Protein AF-A0A5R9PJF3-F1 (afdb_monomer_lite)

pLDDT: mean 71.51, std 21.72, range [33.09, 95.38]

Foldseek 3Di:
DDDDDDDDDDDDDDDDDDDDDDDDDDDDDDDPDPPPPPPPPPQPDAAEDEDQLLLVLLCVQLVHDSVLSVVLLVCLVVVHDDPDPVNVVRNVSSCVSCDVVQCVCQSVQHKDWGDDPVSQQSVCVVVVHDPDPPDSRIHIYGD

Sequence (143 aa):
MNVRNFIVPSAVLAATLLSGSAFAAGGEPQDGTTLKAVRAVAQAPQKVFRGHQADQLLALETGVRPRDVRMIETTVARNARYQFGWQQKTGKRFAEALGSDRYNAWSRGHSIQLYSPAVIEEANRMAGRAPNSSTLERVAVNP

Organism: NCBI:txid215690

Radius of gyration: 27.68 Å; chains: 1; bounding box: 48×58×73 Å

Structure (mmCIF, N/CA/C/O backbone):
data_AF-A0A5R9PJF3-F1
#
_entry.id   AF-A0A5R9PJF3-F1
#
loop_
_atom_site.group_PDB
_atom_site.id
_atom_site.type_symbol
_atom_site.label_atom_id
_atom_site.label_alt_id
_atom_site.label_comp_id
_atom_site.label_asym_id
_atom_site.label_entity_id
_atom_site.label_seq_id
_atom_site.pdbx_PDB_ins_code
_atom_site.Cartn_x
_atom_site.Cartn_y
_atom_site.Cartn_z
_atom_site.occupancy
_atom_site.B_iso_or_equiv
_atom_site.auth_seq_id
_atom_site.auth_comp_id
_atom_site.auth_asym_id
_atom_site.auth_atom_id
_atom_site.pdbx_PDB_model_num
ATOM 1 N N . MET A 1 1 ? 25.658 -48.321 12.068 1.00 39.41 1 MET A N 1
ATOM 2 C CA . MET A 1 1 ? 24.966 -49.110 13.114 1.00 39.41 1 MET A CA 1
ATOM 3 C C . MET A 1 1 ? 25.691 -48.922 14.438 1.00 39.41 1 MET A C 1
ATOM 5 O O . MET A 1 1 ? 26.905 -48.790 14.412 1.00 39.41 1 MET A O 1
ATOM 9 N N . ASN A 1 2 ? 24.930 -48.984 15.535 1.00 36.81 2 ASN A N 1
ATOM 10 C CA . ASN A 1 2 ? 25.334 -49.093 16.946 1.00 36.81 2 ASN A CA 1
ATOM 11 C C . ASN A 1 2 ? 25.547 -47.803 17.747 1.00 36.81 2 ASN A C 1
ATOM 13 O O . ASN A 1 2 ? 26.667 -47.391 18.015 1.00 36.81 2 ASN A O 1
ATOM 17 N N . VAL A 1 3 ? 24.439 -47.290 18.289 1.00 41.22 3 VAL A N 1
ATOM 18 C CA . VAL A 1 3 ? 24.417 -46.796 19.670 1.00 41.22 3 VAL A CA 1
ATOM 19 C C . VAL A 1 3 ? 23.373 -47.642 20.402 1.00 41.22 3 VAL A C 1
ATOM 21 O O . VAL A 1 3 ? 22.194 -47.600 20.057 1.00 41.22 3 VAL A O 1
ATOM 24 N N . ARG A 1 4 ? 23.810 -48.491 21.337 1.00 45.97 4 ARG A N 1
ATOM 25 C CA . ARG A 1 4 ? 22.934 -49.245 22.246 1.00 45.97 4 ARG A CA 1
ATOM 26 C C . ARG A 1 4 ? 23.176 -48.766 23.677 1.00 45.97 4 ARG A C 1
ATOM 28 O O . ARG A 1 4 ? 24.303 -48.827 24.147 1.00 45.97 4 ARG A O 1
ATOM 35 N N . ASN A 1 5 ? 22.076 -48.307 24.276 1.00 48.19 5 ASN A N 1
ATOM 36 C CA . ASN A 1 5 ? 21.625 -48.363 25.672 1.00 48.19 5 ASN A CA 1
ATOM 37 C C . ASN A 1 5 ? 22.638 -48.479 26.813 1.00 48.19 5 ASN A C 1
ATOM 39 O O . ASN A 1 5 ? 23.356 -49.462 26.850 1.00 48.19 5 ASN A O 1
ATOM 43 N N . PHE A 1 6 ? 22.449 -47.635 27.837 1.00 43.53 6 PHE A N 1
ATOM 44 C CA . PHE A 1 6 ? 22.227 -47.983 29.262 1.00 43.53 6 PHE A CA 1
ATOM 45 C C . PHE A 1 6 ? 21.527 -46.758 29.909 1.00 43.53 6 PHE A C 1
ATOM 47 O O . PHE A 1 6 ? 22.026 -45.649 29.776 1.00 43.53 6 PHE A O 1
ATOM 54 N N . ILE A 1 7 ? 20.232 -46.790 30.264 1.00 45.41 7 ILE A N 1
ATOM 55 C CA . ILE A 1 7 ? 19.606 -47.179 31.554 1.00 45.41 7 ILE A CA 1
ATOM 56 C C . ILE A 1 7 ? 20.347 -46.612 32.781 1.00 45.41 7 ILE A C 1
ATOM 58 O O . ILE A 1 7 ? 21.487 -46.991 33.008 1.00 45.41 7 ILE A O 1
ATOM 62 N N . VAL A 1 8 ? 19.689 -45.766 33.591 1.00 46.97 8 VAL A N 1
ATOM 63 C CA . VAL A 1 8 ? 19.226 -46.082 34.967 1.00 46.97 8 VAL A CA 1
ATOM 64 C C . VAL A 1 8 ? 18.394 -44.910 35.550 1.00 46.97 8 VAL A C 1
ATOM 66 O O . VAL A 1 8 ? 18.677 -43.755 35.234 1.00 46.97 8 VAL A O 1
ATOM 69 N N . PRO A 1 9 ? 17.350 -45.201 36.361 1.00 58.09 9 PRO A N 1
ATOM 70 C CA . PRO A 1 9 ? 16.337 -44.274 36.881 1.00 58.09 9 PRO A CA 1
ATOM 71 C C . PRO A 1 9 ? 16.560 -43.929 38.373 1.00 58.09 9 PRO A C 1
ATOM 73 O O . PRO A 1 9 ? 17.421 -44.535 39.002 1.00 58.09 9 PRO A O 1
ATOM 76 N N . SER A 1 10 ? 15.777 -42.991 38.934 1.00 43.62 10 SER A N 1
ATOM 77 C CA . SER A 1 10 ? 15.467 -42.724 40.373 1.00 43.62 10 SER A CA 1
ATOM 78 C C . SER A 1 10 ? 15.251 -41.211 40.538 1.00 43.62 10 SER A C 1
ATOM 80 O O . SER A 1 10 ? 15.989 -40.440 39.945 1.00 43.62 10 SER A O 1
ATOM 82 N N . ALA A 1 11 ? 14.271 -40.667 41.255 1.00 48.06 11 ALA A N 1
ATOM 83 C CA . ALA A 1 11 ? 13.524 -41.102 42.432 1.00 48.06 11 ALA A CA 1
ATOM 84 C C . ALA A 1 11 ? 12.048 -40.641 42.262 1.00 48.06 11 ALA A C 1
ATOM 86 O O . ALA A 1 11 ? 11.807 -39.600 41.659 1.00 48.06 11 ALA A O 1
ATOM 87 N N . VAL A 1 12 ? 11.004 -41.417 42.587 1.00 40.81 12 VAL A N 1
ATOM 88 C CA . VAL A 1 12 ? 10.584 -41.814 43.949 1.00 40.81 12 VAL A CA 1
ATOM 89 C C . VAL A 1 12 ? 10.333 -40.535 44.775 1.00 40.81 12 VAL A C 1
ATOM 91 O O . VAL A 1 12 ? 11.251 -39.760 44.980 1.00 40.81 12 VAL A O 1
ATOM 94 N N . LEU A 1 13 ? 9.121 -40.180 45.207 1.00 41.56 13 LEU A N 1
ATOM 95 C CA . LEU A 1 13 ? 8.260 -40.911 46.134 1.00 41.56 13 LEU A CA 1
ATOM 96 C C . LEU A 1 13 ? 6.899 -40.171 46.227 1.00 41.56 13 LEU A C 1
ATOM 98 O O . LEU A 1 13 ? 6.892 -38.945 46.223 1.00 41.56 13 LEU A O 1
ATOM 102 N N . ALA A 1 14 ? 5.810 -40.948 46.309 1.00 40.03 14 ALA A N 1
ATOM 103 C CA . ALA A 1 14 ? 4.637 -40.837 47.201 1.00 40.03 14 ALA A CA 1
ATOM 104 C C . ALA A 1 14 ? 4.072 -39.458 47.609 1.00 40.03 14 ALA A C 1
ATOM 106 O O . ALA A 1 14 ? 4.792 -38.524 47.907 1.00 40.03 14 ALA A O 1
ATOM 107 N N . ALA A 1 15 ? 2.788 -39.286 47.889 1.00 39.09 15 ALA A N 1
ATOM 108 C CA . ALA A 1 15 ? 1.579 -40.092 47.798 1.00 39.09 15 ALA A CA 1
ATOM 109 C C . ALA A 1 15 ? 0.473 -39.221 48.423 1.00 39.09 15 ALA A C 1
ATOM 111 O O . ALA A 1 15 ? 0.778 -38.407 49.287 1.00 39.09 15 ALA A O 1
ATOM 112 N N . THR A 1 16 ? -0.785 -39.527 48.079 1.00 41.66 16 THR A N 1
ATOM 113 C CA . THR A 1 16 ? -1.958 -39.532 48.987 1.00 41.66 16 THR A CA 1
ATOM 114 C C . THR A 1 16 ? -2.370 -38.201 49.653 1.00 41.66 16 THR A C 1
ATOM 116 O O . THR A 1 16 ? -1.554 -37.455 50.153 1.00 41.66 16 THR A O 1
ATOM 119 N N . LEU A 1 17 ? -3.631 -37.827 49.830 1.00 42.91 17 LEU A N 1
ATOM 120 C CA . LEU A 1 17 ? -4.956 -38.407 49.625 1.00 42.91 17 LEU A CA 1
ATOM 121 C C . LEU A 1 17 ? -5.950 -37.323 50.103 1.00 42.91 17 LEU A C 1
ATOM 123 O O . LEU A 1 17 ? -5.562 -36.412 50.826 1.00 42.91 17 LEU A O 1
ATOM 127 N N . LEU A 1 18 ? -7.235 -37.546 49.814 1.00 39.47 18 LEU A N 1
ATOM 128 C CA . LEU A 1 18 ? -8.414 -36.962 50.478 1.00 39.47 18 LEU A CA 1
ATOM 129 C C . LEU A 1 18 ? -8.738 -35.515 50.065 1.00 39.47 18 LEU A C 1
ATOM 131 O O . LEU A 1 18 ? -8.039 -34.565 50.374 1.00 39.47 18 LEU A O 1
ATOM 135 N N . SER A 1 19 ? -9.728 -35.342 49.189 1.00 40.75 19 SER A N 1
ATOM 136 C CA . SER A 1 19 ? -11.160 -35.305 49.538 1.00 40.75 19 SER A CA 1
ATOM 137 C C . SER A 1 19 ? -11.537 -34.077 50.354 1.00 40.75 19 SER A C 1
ATOM 139 O O . SER A 1 19 ? -11.072 -33.903 51.471 1.00 40.75 19 SER A O 1
ATOM 141 N N . GLY A 1 20 ? -12.523 -33.346 49.840 1.00 36.09 20 GLY A N 1
ATOM 142 C CA . GLY A 1 20 ? -13.523 -32.749 50.712 1.00 36.09 20 GLY A CA 1
ATOM 143 C C . GLY A 1 20 ? -13.643 -31.238 50.628 1.00 36.09 20 GLY A C 1
ATOM 144 O O . GLY A 1 20 ? -12.876 -30.506 51.231 1.00 36.09 20 GLY A O 1
ATOM 145 N N . SER A 1 21 ? -14.740 -30.839 49.989 1.00 43.69 21 SER A N 1
ATOM 146 C CA . SER A 1 21 ? -15.695 -29.892 50.570 1.00 43.69 21 SER A CA 1
ATOM 147 C C . SER A 1 21 ? -15.347 -28.407 50.538 1.00 43.69 21 SER A C 1
ATOM 149 O O . SER A 1 21 ? -14.693 -27.839 51.401 1.00 43.69 21 SER A O 1
ATOM 151 N N . ALA A 1 22 ? -15.939 -27.794 49.519 1.00 48.66 22 ALA A N 1
ATOM 152 C CA . ALA A 1 22 ? -16.699 -26.555 49.553 1.00 48.66 22 ALA A CA 1
ATOM 153 C C . ALA A 1 22 ? -16.935 -25.848 50.910 1.00 48.66 22 ALA A C 1
ATOM 155 O O . ALA A 1 22 ? -17.335 -26.457 51.898 1.00 48.66 22 ALA A O 1
ATOM 156 N N . PHE A 1 23 ? -16.914 -24.518 50.767 1.00 38.50 23 PHE A N 1
ATOM 157 C CA . PHE A 1 23 ? -17.639 -23.455 51.472 1.00 38.50 23 PHE A CA 1
ATOM 158 C C . PHE A 1 23 ? -16.859 -22.524 52.403 1.00 38.50 23 PHE A C 1
ATOM 160 O O . PHE A 1 23 ? -16.090 -22.926 53.262 1.00 38.50 23 PHE A O 1
ATOM 167 N N . ALA A 1 24 ? -17.276 -21.263 52.240 1.00 37.69 24 ALA A N 1
ATOM 168 C CA . ALA A 1 24 ? -17.279 -20.154 53.182 1.00 37.69 24 ALA A CA 1
ATOM 169 C C . ALA A 1 24 ? -16.038 -19.248 53.221 1.00 37.69 24 ALA A C 1
ATOM 171 O O . ALA A 1 24 ? -15.029 -19.533 53.846 1.00 37.69 24 ALA A O 1
ATOM 172 N N . ALA A 1 25 ? -16.223 -18.100 52.561 1.00 46.28 25 ALA A N 1
ATOM 173 C CA . ALA A 1 25 ? -16.129 -16.764 53.144 1.00 46.28 25 ALA A CA 1
ATOM 174 C C . ALA A 1 25 ? -14.949 -16.455 54.077 1.00 46.28 25 ALA A C 1
ATOM 176 O O . ALA A 1 25 ? -14.903 -16.898 55.218 1.00 46.28 25 ALA A O 1
ATOM 177 N N . GLY A 1 26 ? -14.133 -15.494 53.646 1.00 33.09 26 GLY A N 1
ATOM 178 C CA . GLY A 1 26 ? -13.386 -14.643 54.562 1.00 33.09 26 GLY A CA 1
ATOM 179 C C . GLY A 1 26 ? -12.003 -14.291 54.051 1.00 33.09 26 GLY A C 1
ATOM 180 O O . GLY A 1 26 ? -11.171 -15.169 53.884 1.00 33.09 26 GLY A O 1
ATOM 181 N N . GLY A 1 27 ? -11.772 -12.991 53.880 1.00 34.97 27 GLY A N 1
ATOM 182 C CA . GLY A 1 27 ? -10.443 -12.402 54.002 1.00 34.97 27 GLY A CA 1
ATOM 183 C C . GLY A 1 27 ? -9.521 -12.587 52.805 1.00 34.97 27 GLY A C 1
ATOM 184 O O . GLY A 1 27 ? -8.850 -13.600 52.657 1.00 34.97 27 GLY A O 1
ATOM 185 N N . GLU A 1 28 ? -9.394 -11.521 52.021 1.00 39.16 28 GLU A N 1
ATOM 186 C CA . GLU A 1 28 ? -8.114 -11.197 51.393 1.00 39.16 28 GLU A CA 1
ATOM 187 C C . GLU A 1 28 ? -7.049 -11.111 52.509 1.00 39.16 28 GLU A C 1
ATOM 189 O O . GLU A 1 28 ? -7.287 -10.473 53.540 1.00 39.16 28 GLU A O 1
ATOM 194 N N . PRO A 1 29 ? -5.890 -11.755 52.327 1.00 44.78 29 PRO A N 1
ATOM 195 C CA . PRO A 1 29 ? -4.727 -10.925 52.068 1.00 44.78 29 PRO A CA 1
ATOM 196 C C . PRO A 1 29 ? -3.927 -11.412 50.858 1.00 44.78 29 PRO A C 1
ATOM 198 O O . PRO A 1 29 ? -3.952 -12.568 50.444 1.00 44.78 29 PRO A O 1
ATOM 201 N N . GLN A 1 30 ? -3.254 -10.443 50.259 1.00 50.72 30 GLN A N 1
ATOM 202 C CA . GLN A 1 30 ? -2.493 -10.532 49.027 1.00 50.72 30 GLN A CA 1
ATOM 203 C C . GLN A 1 30 ? -1.264 -11.435 49.190 1.00 50.72 30 GLN A C 1
ATOM 205 O O . GLN A 1 30 ? -0.248 -10.987 49.712 1.00 50.72 30 GLN A O 1
ATOM 210 N N . ASP A 1 31 ? -1.323 -12.653 48.651 1.00 40.56 31 ASP A N 1
ATOM 211 C CA . ASP A 1 31 ? -0.127 -13.448 48.367 1.00 40.56 31 ASP A CA 1
ATOM 212 C C . ASP A 1 31 ? 0.271 -13.298 46.893 1.00 40.56 31 ASP A C 1
ATOM 214 O O . ASP A 1 31 ? -0.384 -13.746 45.940 1.00 40.56 31 ASP A O 1
ATOM 218 N N . GLY A 1 32 ? 1.370 -12.569 46.718 1.00 50.84 32 GLY A N 1
ATOM 219 C CA . GLY A 1 32 ? 1.964 -12.205 45.446 1.00 50.84 32 GLY A CA 1
ATOM 220 C C . GLY A 1 32 ? 2.624 -13.381 44.743 1.00 50.84 32 GLY A C 1
ATOM 221 O O . GLY A 1 32 ? 3.840 -13.472 44.721 1.00 50.84 32 GLY A O 1
ATOM 222 N N . THR A 1 33 ? 1.849 -14.248 44.098 1.00 53.34 33 THR A N 1
ATOM 223 C CA . THR A 1 33 ? 2.260 -14.921 42.843 1.00 53.34 33 THR A CA 1
ATOM 224 C C . THR A 1 33 ? 1.069 -15.486 42.069 1.00 53.34 33 THR A C 1
ATOM 226 O O . THR A 1 33 ? 1.188 -16.464 41.334 1.00 53.34 33 THR A O 1
ATOM 229 N N . THR A 1 34 ? -0.110 -14.874 42.186 1.00 44.19 34 THR A N 1
ATOM 230 C CA . THR A 1 34 ? -1.227 -15.265 41.325 1.00 44.19 34 THR A CA 1
ATOM 231 C C . THR A 1 34 ? -1.006 -14.632 39.957 1.00 44.19 34 THR A C 1
ATOM 233 O O . THR A 1 34 ? -1.359 -13.474 39.730 1.00 44.19 34 THR A O 1
ATOM 236 N N . LEU A 1 35 ? -0.387 -15.387 39.043 1.00 51.44 35 LEU A N 1
ATOM 237 C CA . LEU A 1 35 ? -0.459 -15.128 37.609 1.00 51.44 35 LEU A CA 1
ATOM 238 C C . LEU A 1 35 ? -1.945 -15.038 37.254 1.00 51.44 35 LEU A C 1
ATOM 240 O O . LEU A 1 35 ? -2.611 -16.052 37.043 1.00 51.44 35 LEU A O 1
ATOM 244 N N . LYS A 1 36 ? -2.494 -13.816 37.243 1.00 42.03 36 LYS A N 1
ATOM 245 C CA . LYS A 1 36 ? -3.815 -13.563 36.678 1.00 42.03 36 LYS A CA 1
ATOM 246 C C . LYS A 1 36 ? -3.752 -14.118 35.268 1.00 42.03 36 LYS A C 1
ATOM 248 O O . LYS A 1 36 ? -2.947 -13.645 34.468 1.00 42.03 36 LYS A O 1
ATOM 253 N N . ALA A 1 37 ? -4.573 -15.125 34.983 1.00 48.53 37 ALA A N 1
ATOM 254 C CA . ALA A 1 37 ? -4.790 -15.577 33.626 1.00 48.53 37 ALA A CA 1
ATOM 255 C C . ALA A 1 37 ? -5.177 -14.339 32.814 1.00 48.53 37 ALA A C 1
ATOM 257 O O . ALA A 1 37 ? -6.282 -13.808 32.952 1.00 48.53 37 ALA A O 1
ATOM 258 N N . VAL A 1 38 ? -4.231 -13.827 32.026 1.00 47.81 38 VAL A N 1
ATOM 259 C CA . VAL A 1 38 ? -4.508 -12.812 31.025 1.00 47.81 38 VAL A CA 1
ATOM 260 C C . VAL A 1 38 ? -5.441 -13.523 30.067 1.00 47.81 38 VAL A C 1
ATOM 262 O O . VAL A 1 38 ? -5.006 -14.346 29.263 1.00 47.81 38 VAL A O 1
ATOM 265 N N . ARG A 1 39 ? -6.750 -13.288 30.221 1.00 43.91 39 ARG A N 1
ATOM 266 C CA . ARG A 1 39 ? -7.733 -13.647 29.204 1.00 43.91 39 ARG A CA 1
ATOM 267 C C . ARG A 1 39 ? -7.139 -13.132 27.906 1.00 43.91 39 ARG A C 1
ATOM 269 O O . ARG A 1 39 ? -6.957 -11.923 27.771 1.00 43.91 39 ARG A O 1
ATOM 276 N N . ALA A 1 40 ? -6.797 -14.041 26.997 1.00 44.66 40 ALA A N 1
ATOM 277 C CA . ALA A 1 40 ? -6.552 -13.682 25.618 1.00 44.66 40 ALA A CA 1
ATOM 278 C C . ALA A 1 40 ? -7.811 -12.931 25.187 1.00 44.66 40 ALA A C 1
ATOM 280 O O . ALA A 1 40 ? -8.878 -13.529 25.041 1.00 44.66 40 ALA A O 1
ATOM 281 N N . VAL A 1 41 ? -7.728 -11.601 25.146 1.00 46.25 41 VAL A N 1
ATOM 282 C CA . VAL A 1 41 ? -8.794 -10.765 24.617 1.00 46.25 41 VAL A CA 1
ATOM 283 C C . VAL A 1 41 ? -8.914 -11.243 23.187 1.00 46.25 41 VAL A C 1
ATOM 285 O O . VAL A 1 41 ? -7.991 -11.030 22.402 1.00 46.25 41 VAL A O 1
ATOM 288 N N . ALA A 1 42 ? -9.977 -11.997 22.899 1.00 45.16 42 ALA A N 1
ATOM 289 C CA . ALA A 1 42 ? -10.267 -12.477 21.563 1.00 45.16 42 ALA A CA 1
ATOM 290 C C . ALA A 1 42 ? -10.214 -11.249 20.662 1.00 45.16 42 ALA A C 1
ATOM 292 O O . ALA A 1 42 ? -11.029 -10.333 20.796 1.00 45.16 42 ALA A O 1
ATOM 293 N N . GLN A 1 43 ? -9.158 -11.169 19.858 1.00 48.16 43 GLN A N 1
ATOM 294 C CA . GLN A 1 43 ? -8.930 -10.043 18.979 1.00 48.16 43 GLN A CA 1
ATOM 295 C C . GLN A 1 43 ? -10.169 -9.985 18.089 1.00 48.16 43 GLN A C 1
ATOM 297 O O . GLN A 1 43 ? -10.499 -10.987 17.451 1.00 48.16 43 GLN A O 1
ATOM 302 N N . ALA A 1 44 ? -10.916 -8.876 18.153 1.00 53.19 44 ALA A N 1
ATOM 303 C CA . ALA A 1 44 ? -12.153 -8.732 17.395 1.00 53.19 44 ALA A CA 1
ATOM 304 C C . ALA A 1 44 ? -11.895 -9.135 15.932 1.00 53.19 44 ALA A C 1
ATOM 306 O O . ALA A 1 44 ? -10.799 -8.845 15.430 1.00 53.19 44 ALA A O 1
ATOM 307 N N . PRO A 1 45 ? -12.842 -9.833 15.274 1.00 52.47 45 PRO A N 1
ATOM 308 C CA . PRO A 1 45 ? -12.642 -10.316 13.915 1.00 52.47 45 PRO A CA 1
ATOM 309 C C . PRO A 1 45 ? -12.185 -9.150 13.044 1.00 52.47 45 PRO A C 1
ATOM 311 O O . PRO A 1 45 ? -12.849 -8.123 12.979 1.00 52.47 45 PRO A O 1
ATOM 314 N N . GLN A 1 46 ? -11.000 -9.272 12.446 1.00 65.12 46 GLN A N 1
ATOM 315 C CA . GLN A 1 46 ? -10.494 -8.237 11.557 1.00 65.12 46 GLN A CA 1
ATOM 316 C C . GLN A 1 46 ? -11.251 -8.337 10.247 1.00 65.12 46 GLN A C 1
ATOM 318 O O . GLN A 1 46 ? -11.298 -9.408 9.634 1.00 65.12 46 GLN A O 1
ATOM 323 N N . LYS A 1 47 ? -11.842 -7.234 9.802 1.00 73.44 47 LYS A N 1
ATOM 324 C CA . LYS A 1 47 ? -12.572 -7.243 8.544 1.00 73.44 47 LYS A CA 1
ATOM 325 C C . LYS A 1 47 ? -11.590 -7.336 7.380 1.00 73.44 47 LYS A C 1
ATOM 327 O O . LYS A 1 47 ? -10.733 -6.467 7.230 1.00 73.44 47 LYS A O 1
ATOM 332 N N . VAL A 1 48 ? -11.726 -8.389 6.571 1.00 77.06 48 VAL A N 1
ATOM 333 C CA . VAL A 1 48 ? -10.868 -8.648 5.407 1.00 77.06 48 VAL A CA 1
ATOM 334 C C . VAL A 1 48 ? -11.519 -8.094 4.142 1.00 77.06 48 VAL A C 1
ATOM 336 O O . VAL A 1 48 ? -12.600 -8.541 3.759 1.00 77.06 48 VAL A O 1
ATOM 339 N N 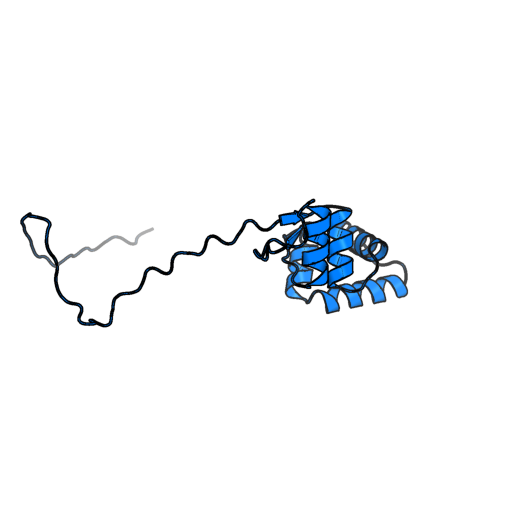. PHE A 1 49 ? -10.848 -7.158 3.472 1.00 79.75 49 PHE A N 1
ATOM 340 C CA . PHE A 1 49 ? -11.275 -6.601 2.182 1.00 79.75 49 PHE A CA 1
ATOM 341 C C . PHE A 1 49 ? -10.440 -7.152 1.021 1.00 79.75 49 PHE A C 1
ATOM 343 O O . PHE A 1 49 ? -9.280 -7.529 1.209 1.00 79.75 49 PHE A O 1
ATOM 350 N N . ARG A 1 50 ? -11.042 -7.203 -0.176 1.00 80.75 50 ARG A N 1
ATOM 351 C CA . ARG A 1 50 ? -10.436 -7.740 -1.409 1.00 80.75 50 ARG A CA 1
ATOM 352 C C . ARG A 1 50 ? -10.735 -6.861 -2.624 1.00 80.75 50 ARG A C 1
ATOM 354 O O . ARG A 1 50 ? -11.728 -6.128 -2.636 1.00 80.75 50 ARG A O 1
ATOM 361 N N . GLY A 1 51 ? -9.904 -6.982 -3.659 1.00 83.88 51 GLY A N 1
ATOM 362 C CA . GLY A 1 51 ? -10.106 -6.340 -4.960 1.00 83.88 51 GLY A CA 1
ATOM 363 C C . GLY A 1 51 ? -10.286 -4.823 -4.864 1.00 83.88 51 GLY A C 1
ATOM 364 O O . GLY A 1 51 ? -9.546 -4.134 -4.175 1.00 83.88 51 GLY A O 1
ATOM 365 N N . HIS A 1 52 ? -11.321 -4.284 -5.506 1.00 85.69 52 HIS A N 1
ATOM 366 C CA . HIS A 1 52 ? -11.484 -2.830 -5.620 1.00 85.69 52 HIS A CA 1
ATOM 367 C C . HIS A 1 52 ? -11.617 -2.093 -4.270 1.00 85.69 52 HIS A C 1
ATOM 369 O O . HIS A 1 52 ? -11.231 -0.929 -4.169 1.00 85.69 52 HIS A O 1
ATOM 375 N N . GLN A 1 53 ? -12.156 -2.754 -3.238 1.00 87.56 53 GLN A N 1
ATOM 376 C CA . GLN A 1 53 ? -12.256 -2.197 -1.881 1.00 87.56 53 GLN A CA 1
ATOM 377 C C . GLN A 1 53 ? -10.894 -2.191 -1.177 1.00 87.56 53 GLN A C 1
ATOM 379 O O . GLN A 1 53 ? -10.545 -1.220 -0.511 1.00 87.56 53 GLN A O 1
ATOM 384 N N . ALA A 1 54 ? -10.102 -3.250 -1.372 1.00 86.94 54 ALA A N 1
ATOM 385 C CA . ALA A 1 54 ? -8.726 -3.334 -0.894 1.00 86.94 54 ALA A CA 1
ATOM 386 C C . ALA A 1 54 ? -7.872 -2.180 -1.444 1.00 86.94 54 ALA A C 1
ATOM 388 O O . ALA A 1 54 ? -7.192 -1.501 -0.675 1.00 86.94 54 ALA A O 1
ATOM 389 N N . ASP A 1 55 ? -7.985 -1.902 -2.747 1.00 91.00 55 ASP A N 1
ATOM 390 C CA . ASP A 1 55 ? -7.258 -0.812 -3.409 1.00 91.00 55 ASP A CA 1
ATOM 391 C C . ASP A 1 55 ? -7.588 0.559 -2.820 1.00 91.00 55 ASP A C 1
ATOM 393 O O . ASP A 1 55 ? -6.708 1.402 -2.655 1.00 91.00 55 ASP A O 1
ATOM 397 N N . GLN A 1 56 ? -8.863 0.794 -2.503 1.00 91.12 56 GLN A N 1
ATOM 398 C CA . GLN A 1 56 ? -9.318 2.056 -1.922 1.00 91.12 56 GLN A CA 1
ATOM 399 C C . GLN A 1 56 ? -8.785 2.246 -0.500 1.00 91.12 56 GLN A C 1
ATOM 401 O O . GLN A 1 56 ? -8.305 3.326 -0.166 1.00 91.12 56 GLN A O 1
ATOM 406 N N . LEU A 1 57 ? -8.799 1.194 0.318 1.00 91.38 57 LEU A N 1
ATOM 407 C CA . LEU A 1 57 ? -8.278 1.251 1.683 1.00 91.38 57 LEU A CA 1
ATOM 408 C C . LEU A 1 57 ? -6.748 1.407 1.700 1.00 91.38 57 LEU A C 1
ATOM 410 O O . LEU A 1 57 ? -6.214 2.200 2.473 1.00 91.38 57 LEU A O 1
ATOM 414 N N . LEU A 1 58 ? -6.034 0.727 0.800 1.00 92.06 58 LEU A N 1
ATOM 415 C CA . LEU A 1 58 ? -4.586 0.892 0.636 1.00 92.06 58 LEU A CA 1
ATOM 416 C C . LEU A 1 58 ? -4.215 2.288 0.137 1.00 92.06 58 LEU A C 1
ATOM 418 O O . LEU A 1 58 ? -3.236 2.869 0.605 1.00 92.06 58 LEU A O 1
ATOM 422 N N . ALA A 1 59 ? -4.998 2.841 -0.787 1.00 93.06 59 ALA A N 1
ATOM 423 C CA . ALA A 1 59 ? -4.835 4.208 -1.266 1.00 93.06 59 ALA A CA 1
ATOM 424 C C . ALA A 1 59 ? -4.989 5.231 -0.133 1.00 93.06 59 ALA A C 1
ATOM 426 O O . ALA A 1 59 ? -4.189 6.159 -0.034 1.00 93.06 59 ALA A O 1
ATOM 427 N N . LEU A 1 60 ? -5.969 5.034 0.753 1.00 92.12 60 LEU A N 1
ATOM 428 C CA . LEU A 1 60 ? -6.181 5.893 1.920 1.00 92.12 60 LEU A CA 1
ATOM 429 C C . LEU A 1 60 ? -5.045 5.795 2.946 1.00 92.12 60 LEU A C 1
ATOM 431 O O . LEU A 1 60 ? -4.649 6.815 3.502 1.00 92.12 60 LEU A O 1
ATOM 435 N N . GLU A 1 61 ? -4.498 4.599 3.183 1.00 90.44 61 GLU A N 1
ATOM 436 C CA . GLU A 1 61 ? -3.353 4.414 4.087 1.00 90.44 61 GLU A CA 1
ATOM 437 C C . GLU A 1 61 ? -2.079 5.066 3.525 1.00 90.44 61 GLU A C 1
ATOM 439 O O . GLU A 1 61 ? -1.334 5.723 4.247 1.00 90.44 61 GLU A O 1
ATOM 444 N N . THR A 1 62 ? -1.810 4.865 2.233 1.00 91.38 62 THR A N 1
ATOM 445 C CA . THR A 1 62 ? -0.517 5.211 1.615 1.00 91.38 62 THR A CA 1
ATOM 446 C C . THR A 1 62 ? -0.501 6.574 0.924 1.00 91.38 62 THR A C 1
ATOM 448 O O . THR A 1 62 ? 0.558 7.046 0.509 1.00 91.38 62 THR A O 1
ATOM 451 N N . GLY A 1 63 ? -1.661 7.213 0.761 1.00 90.12 63 GLY A N 1
ATOM 452 C CA . GLY A 1 63 ? -1.809 8.496 0.072 1.00 90.12 63 GLY A CA 1
ATOM 453 C C . GLY A 1 63 ? -1.613 8.430 -1.449 1.00 90.12 63 GLY A C 1
ATOM 454 O O . GLY A 1 63 ? -1.527 9.474 -2.101 1.00 90.12 63 GLY A O 1
ATOM 455 N N . VAL A 1 64 ? -1.528 7.234 -2.042 1.00 92.75 64 VAL A N 1
ATOM 456 C CA . VAL A 1 64 ? -1.494 7.062 -3.504 1.00 92.75 64 VAL A CA 1
ATOM 457 C C . VAL A 1 64 ? -2.908 6.893 -4.058 1.00 92.75 64 VAL A C 1
ATOM 459 O O . VAL A 1 64 ? -3.846 6.587 -3.330 1.00 92.75 64 VAL A O 1
ATOM 462 N N . ARG A 1 65 ? -3.106 7.090 -5.365 1.00 93.94 65 ARG A N 1
ATOM 463 C CA . ARG A 1 65 ? -4.447 6.954 -5.957 1.00 93.94 65 ARG A CA 1
ATOM 464 C C . ARG A 1 65 ? -4.831 5.471 -6.068 1.00 93.94 65 ARG A C 1
ATOM 466 O O . ARG A 1 65 ? -3.969 4.674 -6.433 1.00 93.94 65 ARG A O 1
ATOM 473 N N . PRO A 1 66 ? -6.119 5.098 -5.925 1.00 92.38 66 PRO A N 1
ATOM 474 C CA . PRO A 1 66 ? -6.559 3.700 -6.051 1.00 92.38 66 PRO A CA 1
ATOM 475 C C . PRO A 1 66 ? -6.147 3.038 -7.373 1.00 92.38 66 PRO A C 1
ATOM 477 O O . PRO A 1 66 ? -5.690 1.902 -7.398 1.00 92.38 66 PRO A O 1
ATOM 480 N N . ARG A 1 67 ? -6.216 3.784 -8.484 1.00 93.06 67 ARG A N 1
ATOM 481 C CA . ARG A 1 67 ? -5.763 3.303 -9.802 1.00 93.06 67 ARG A CA 1
ATOM 482 C C . ARG A 1 67 ? -4.270 2.945 -9.830 1.00 93.06 67 ARG A C 1
ATOM 484 O O . ARG A 1 67 ? -3.865 2.045 -10.558 1.00 93.06 67 ARG A O 1
ATOM 491 N N . ASP A 1 68 ? -3.461 3.674 -9.062 1.00 94.94 68 ASP A N 1
ATOM 492 C CA . ASP A 1 68 ? -2.019 3.484 -9.018 1.00 94.94 68 ASP A CA 1
ATOM 493 C C . ASP A 1 68 ? -1.686 2.299 -8.098 1.00 94.94 68 ASP A C 1
ATOM 495 O O . ASP A 1 68 ? -0.804 1.518 -8.444 1.00 94.94 68 ASP A O 1
ATOM 499 N N . VAL A 1 69 ? -2.441 2.093 -7.003 1.00 94.00 69 VAL A N 1
ATOM 500 C CA . VAL A 1 69 ? -2.384 0.853 -6.198 1.00 94.00 69 VAL A CA 1
ATOM 501 C C . VAL A 1 69 ? -2.649 -0.358 -7.085 1.00 94.00 69 VAL A C 1
ATOM 503 O O . VAL A 1 69 ? -1.821 -1.262 -7.139 1.00 94.00 69 VAL A O 1
ATOM 506 N N . ARG A 1 70 ? -3.736 -0.329 -7.864 1.00 93.75 70 ARG A N 1
ATOM 507 C CA . ARG A 1 70 ? -4.107 -1.433 -8.758 1.00 93.75 70 ARG A CA 1
ATOM 508 C C . ARG A 1 70 ? -3.029 -1.739 -9.801 1.00 93.75 70 ARG A C 1
ATOM 510 O O . ARG A 1 70 ? -2.758 -2.898 -10.121 1.00 93.75 70 ARG A O 1
ATOM 517 N N . MET A 1 71 ? -2.392 -0.699 -10.340 1.00 95.19 71 MET A N 1
ATOM 518 C CA . MET A 1 71 ? -1.253 -0.841 -11.248 1.00 95.19 71 MET A CA 1
ATOM 519 C C . MET A 1 71 ? -0.050 -1.491 -10.547 1.00 95.19 71 MET A C 1
ATOM 521 O O . MET A 1 71 ? 0.561 -2.393 -11.123 1.00 95.19 71 MET A O 1
ATOM 525 N N . ILE A 1 72 ? 0.298 -1.050 -9.334 1.00 94.12 72 ILE A N 1
ATOM 526 C CA . ILE A 1 72 ? 1.396 -1.619 -8.536 1.00 94.12 72 ILE A CA 1
ATOM 527 C C . ILE A 1 72 ? 1.116 -3.093 -8.243 1.00 94.12 72 ILE A C 1
ATOM 529 O O . ILE A 1 72 ? 1.954 -3.935 -8.547 1.00 94.12 72 ILE A O 1
ATOM 533 N N . GLU A 1 73 ? -0.074 -3.408 -7.735 1.00 92.69 73 GLU A N 1
ATOM 534 C CA . GLU A 1 73 ? -0.530 -4.768 -7.441 1.00 92.69 73 GLU A CA 1
ATOM 535 C C . GLU A 1 73 ? -0.404 -5.669 -8.676 1.00 92.69 73 GLU A C 1
ATOM 537 O O . GLU A 1 73 ? 0.249 -6.708 -8.627 1.00 92.69 73 GLU A O 1
ATOM 542 N N . THR A 1 74 ? -0.927 -5.227 -9.824 1.00 91.75 74 THR A N 1
ATOM 543 C CA . THR A 1 74 ? -0.842 -5.984 -11.083 1.00 91.75 74 THR A CA 1
ATOM 544 C C . THR A 1 74 ? 0.606 -6.174 -11.539 1.00 91.75 74 THR A C 1
ATOM 546 O O . THR A 1 74 ? 0.957 -7.225 -12.077 1.00 91.75 74 THR A O 1
ATOM 549 N N . THR A 1 75 ? 1.460 -5.168 -11.336 1.00 93.44 75 THR A N 1
ATOM 550 C CA . THR A 1 75 ? 2.884 -5.238 -11.694 1.00 93.44 75 THR A CA 1
ATOM 551 C C . THR A 1 75 ? 3.610 -6.260 -10.821 1.00 93.44 75 THR A C 1
ATOM 553 O O . THR A 1 75 ? 4.341 -7.099 -11.346 1.00 93.44 75 THR A O 1
ATOM 556 N N . VAL A 1 76 ? 3.363 -6.233 -9.509 1.00 91.81 76 VAL A N 1
ATOM 557 C CA . VAL A 1 76 ? 3.943 -7.156 -8.525 1.00 91.81 76 VAL A CA 1
ATOM 558 C C . VAL A 1 76 ? 3.450 -8.584 -8.755 1.00 91.81 76 VAL A C 1
ATOM 560 O O . VAL A 1 76 ? 4.267 -9.487 -8.900 1.00 91.81 76 VAL A O 1
ATOM 563 N N . ALA A 1 77 ? 2.138 -8.789 -8.889 1.00 89.19 77 ALA A N 1
ATOM 564 C CA . ALA A 1 77 ? 1.539 -10.107 -9.104 1.00 89.19 77 ALA A CA 1
ATOM 565 C C . ALA A 1 77 ? 2.050 -10.793 -10.383 1.00 89.19 77 ALA A C 1
ATOM 567 O O . ALA A 1 77 ? 2.140 -12.016 -10.451 1.00 89.19 77 ALA A O 1
ATOM 568 N N . ARG A 1 78 ? 2.412 -10.007 -11.405 1.00 92.06 78 ARG A N 1
ATOM 569 C CA . ARG A 1 78 ? 2.976 -10.509 -12.668 1.00 92.06 78 ARG A CA 1
ATOM 570 C C . ARG A 1 78 ? 4.500 -10.630 -12.662 1.00 92.06 78 ARG A C 1
ATOM 572 O O . ARG A 1 78 ? 5.057 -10.998 -13.693 1.00 92.06 78 ARG A O 1
ATOM 579 N N . ASN A 1 79 ? 5.180 -10.286 -11.565 1.00 88.38 79 ASN A N 1
ATOM 580 C CA . ASN A 1 79 ? 6.639 -10.122 -11.521 1.00 88.38 79 ASN A CA 1
ATOM 581 C C . ASN A 1 79 ? 7.167 -9.243 -12.675 1.00 88.38 79 ASN A C 1
ATOM 583 O O . ASN A 1 79 ? 8.233 -9.488 -13.245 1.00 88.38 79 ASN A O 1
ATOM 587 N N . ALA A 1 80 ? 6.386 -8.233 -13.061 1.00 91.25 80 ALA A N 1
ATOM 588 C CA . ALA A 1 80 ? 6.681 -7.362 -14.184 1.00 91.25 80 ALA A CA 1
ATOM 589 C C . ALA A 1 80 ? 7.548 -6.171 -13.755 1.00 91.25 80 ALA A C 1
ATOM 591 O O . ALA A 1 80 ? 7.695 -5.852 -12.575 1.00 91.25 80 ALA A O 1
ATOM 592 N N . ARG A 1 81 ? 8.114 -5.474 -14.743 1.00 91.25 81 ARG A N 1
ATOM 593 C CA . ARG A 1 81 ? 8.822 -4.208 -14.531 1.00 91.25 81 ARG A CA 1
ATOM 594 C C . ARG A 1 81 ? 7.912 -3.039 -14.877 1.00 91.25 81 ARG A C 1
ATOM 596 O O . ARG A 1 81 ? 7.153 -3.100 -15.842 1.00 91.25 81 ARG A O 1
ATOM 603 N N . TYR A 1 82 ? 8.044 -1.954 -14.125 1.00 92.50 82 TYR A N 1
ATOM 604 C CA . TYR A 1 82 ? 7.428 -0.680 -14.474 1.00 92.50 82 TYR A CA 1
ATOM 605 C C . TYR A 1 82 ? 7.983 -0.164 -15.802 1.00 92.50 82 TYR A C 1
ATOM 607 O O . TYR A 1 82 ? 9.200 -0.097 -15.985 1.00 92.50 82 TYR A O 1
ATOM 615 N N . GLN A 1 83 ? 7.088 0.233 -16.701 1.00 89.62 83 GLN A N 1
ATOM 616 C CA . GLN A 1 83 ? 7.440 0.695 -18.043 1.00 89.62 83 GLN A CA 1
ATOM 617 C C . GLN A 1 83 ? 7.914 2.151 -18.045 1.00 89.62 83 GLN A C 1
ATOM 619 O O . GLN A 1 83 ? 8.756 2.525 -18.855 1.00 89.62 83 GLN A O 1
ATOM 624 N N . PHE A 1 84 ? 7.399 2.971 -17.124 1.00 92.75 84 PHE A N 1
ATOM 625 C CA . PHE A 1 84 ? 7.689 4.404 -17.075 1.00 92.75 84 PHE A CA 1
ATOM 626 C C . PHE A 1 84 ? 8.273 4.834 -15.726 1.00 92.75 84 PHE A C 1
ATOM 628 O O . PHE A 1 84 ? 7.908 4.309 -14.672 1.00 92.75 84 PHE A O 1
ATOM 635 N N . GLY A 1 85 ? 9.122 5.867 -15.738 1.00 93.38 85 GLY A N 1
ATOM 636 C CA . GLY A 1 85 ? 9.755 6.397 -14.522 1.00 93.38 85 GLY A CA 1
ATOM 637 C C . GLY A 1 85 ? 8.758 6.928 -13.483 1.00 93.38 85 GLY A C 1
ATOM 638 O O . GLY A 1 85 ? 8.976 6.783 -12.281 1.00 93.38 85 GLY A O 1
ATOM 639 N N . TRP A 1 86 ? 7.617 7.475 -13.917 1.00 92.94 86 TRP A N 1
ATOM 640 C CA . TRP A 1 86 ? 6.564 7.906 -12.991 1.00 92.94 86 TRP A CA 1
ATOM 641 C C . TRP A 1 86 ? 5.937 6.721 -12.241 1.00 92.94 86 TRP A C 1
ATOM 643 O O . TRP A 1 86 ? 5.655 6.849 -11.054 1.00 92.94 86 TRP A O 1
ATOM 653 N N . GLN A 1 87 ? 5.795 5.555 -12.884 1.00 93.56 87 GLN A N 1
ATOM 654 C CA . GLN A 1 87 ? 5.279 4.343 -12.239 1.00 93.56 87 GLN A CA 1
ATOM 655 C C . GLN A 1 87 ? 6.261 3.823 -11.190 1.00 93.56 87 GLN A C 1
ATOM 657 O O . GLN A 1 87 ? 5.851 3.492 -10.083 1.00 93.56 87 GLN A O 1
ATOM 662 N N . GLN A 1 88 ? 7.561 3.829 -11.507 1.00 94.56 88 GLN A N 1
ATOM 663 C CA . GLN A 1 88 ? 8.618 3.467 -10.557 1.00 94.56 88 GLN A CA 1
ATOM 664 C C . GLN A 1 88 ? 8.598 4.382 -9.330 1.00 94.56 88 GLN A C 1
ATOM 666 O O . GLN A 1 88 ? 8.649 3.906 -8.197 1.00 94.56 88 GLN A O 1
ATOM 671 N N . LYS A 1 89 ? 8.463 5.696 -9.545 1.00 95.38 89 LYS A N 1
ATOM 672 C CA . LYS A 1 89 ? 8.362 6.679 -8.460 1.00 95.38 89 LYS A CA 1
ATOM 673 C C . LYS A 1 89 ? 7.129 6.434 -7.588 1.00 95.38 89 LYS A C 1
ATOM 675 O O . LYS A 1 89 ? 7.235 6.511 -6.367 1.00 95.38 89 LYS A O 1
ATOM 680 N N . THR A 1 90 ? 5.984 6.125 -8.194 1.00 94.69 90 THR A N 1
ATOM 681 C CA . THR A 1 90 ? 4.751 5.820 -7.457 1.00 94.69 90 THR A CA 1
ATOM 682 C C . THR A 1 90 ? 4.858 4.507 -6.684 1.00 94.69 90 THR A C 1
ATOM 684 O O . THR A 1 90 ? 4.517 4.484 -5.506 1.00 94.69 90 THR A O 1
ATOM 687 N N . GLY A 1 91 ? 5.411 3.450 -7.286 1.00 94.06 91 GLY A N 1
ATOM 688 C CA . GLY A 1 91 ? 5.672 2.179 -6.607 1.00 94.06 91 GLY A CA 1
ATOM 689 C C . GLY A 1 91 ? 6.628 2.327 -5.421 1.00 94.06 91 GLY A C 1
ATOM 690 O O . GLY A 1 91 ? 6.371 1.779 -4.353 1.00 94.06 91 GLY A O 1
ATOM 691 N N . LYS A 1 92 ? 7.684 3.141 -5.566 1.00 95.06 92 LYS A N 1
ATOM 692 C CA . LYS A 1 92 ? 8.606 3.459 -4.465 1.00 95.06 92 LYS A CA 1
ATOM 693 C C . LYS A 1 92 ? 7.896 4.193 -3.327 1.00 95.06 92 LYS A C 1
ATOM 695 O O . LYS A 1 92 ? 8.010 3.775 -2.183 1.00 95.06 92 LYS A O 1
ATOM 700 N N . ARG A 1 93 ? 7.121 5.239 -3.642 1.00 94.88 93 ARG A N 1
ATOM 701 C CA . ARG A 1 93 ? 6.334 5.991 -2.646 1.00 94.88 93 ARG A CA 1
ATOM 702 C C . ARG A 1 93 ? 5.344 5.103 -1.903 1.00 94.88 93 ARG A C 1
ATOM 704 O O . ARG A 1 93 ? 5.198 5.237 -0.697 1.00 94.88 93 ARG A O 1
ATOM 711 N N . PHE A 1 94 ? 4.686 4.194 -2.617 1.00 95.00 94 PHE A N 1
ATOM 712 C CA . PHE A 1 94 ? 3.777 3.229 -2.013 1.00 95.00 94 PHE A CA 1
ATOM 713 C C . PHE A 1 94 ? 4.504 2.295 -1.036 1.00 95.00 94 PHE A C 1
ATOM 715 O O . PHE A 1 94 ? 4.060 2.133 0.097 1.00 95.00 94 PHE A O 1
ATOM 722 N N . ALA A 1 95 ? 5.644 1.727 -1.443 1.00 94.31 95 ALA A N 1
ATOM 723 C CA . ALA A 1 95 ? 6.447 0.863 -0.579 1.00 94.31 95 ALA A CA 1
ATOM 724 C C . ALA A 1 95 ? 6.976 1.607 0.663 1.00 94.31 95 ALA A C 1
ATOM 726 O O . ALA A 1 95 ? 6.958 1.058 1.763 1.00 94.31 95 ALA A O 1
ATOM 727 N N . GLU A 1 96 ? 7.398 2.865 0.502 1.00 95.06 96 GLU A N 1
ATOM 728 C CA . GLU A 1 96 ? 7.832 3.738 1.601 1.00 95.06 96 GLU A CA 1
ATOM 729 C C . GLU A 1 96 ? 6.685 4.038 2.577 1.00 95.06 96 GLU A C 1
ATOM 731 O O . GLU A 1 96 ? 6.866 3.906 3.784 1.00 95.06 96 GLU A O 1
ATOM 736 N N . ALA A 1 97 ? 5.499 4.390 2.069 1.00 93.50 97 ALA A N 1
ATOM 737 C CA . ALA A 1 97 ? 4.341 4.730 2.894 1.00 93.50 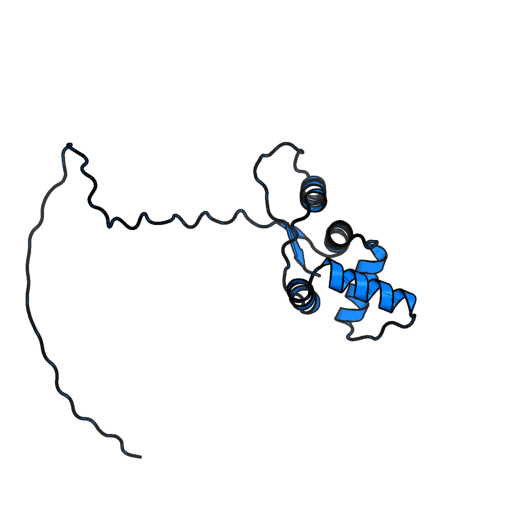97 ALA A CA 1
ATOM 738 C C . ALA A 1 97 ? 3.783 3.525 3.665 1.00 93.50 97 ALA A C 1
ATOM 740 O O . ALA A 1 97 ? 3.339 3.660 4.803 1.00 93.50 97 ALA A O 1
ATOM 741 N N . LEU A 1 98 ? 3.813 2.336 3.058 1.00 91.62 98 LEU A N 1
ATOM 742 C CA . LEU A 1 98 ? 3.337 1.115 3.700 1.00 91.62 98 LEU A CA 1
ATOM 743 C C . LEU A 1 98 ? 4.347 0.558 4.721 1.00 91.62 98 LEU A C 1
ATOM 745 O O . LEU A 1 98 ? 3.946 -0.069 5.705 1.00 91.62 98 LEU A O 1
ATOM 749 N N . GLY A 1 99 ? 5.640 0.809 4.500 1.00 93.12 99 GLY A N 1
ATOM 750 C CA . GLY A 1 99 ? 6.755 0.254 5.264 1.00 93.12 99 GLY A CA 1
ATOM 751 C C . GLY A 1 99 ? 7.220 -1.099 4.714 1.00 93.12 99 GLY A C 1
ATOM 752 O O . GLY A 1 99 ? 6.421 -1.881 4.194 1.00 93.12 99 GLY A O 1
ATOM 753 N N . SER A 1 100 ? 8.518 -1.396 4.847 1.00 90.88 100 SER A N 1
ATOM 754 C CA . SER A 1 100 ? 9.169 -2.566 4.230 1.00 90.88 100 SER A CA 1
ATOM 755 C C . SER A 1 100 ? 8.491 -3.891 4.567 1.00 90.88 100 SER A C 1
ATOM 757 O O . SER A 1 100 ? 8.233 -4.702 3.679 1.00 90.88 100 SER A O 1
ATOM 759 N N . ASP A 1 101 ? 8.174 -4.109 5.840 1.00 91.25 101 ASP A N 1
ATOM 760 C CA . ASP A 1 101 ? 7.692 -5.404 6.322 1.00 91.25 101 ASP A CA 1
ATOM 761 C C . ASP A 1 101 ? 6.264 -5.669 5.847 1.00 91.25 101 ASP A C 1
ATOM 763 O O . ASP A 1 101 ? 5.952 -6.749 5.342 1.00 91.25 101 ASP A O 1
ATOM 767 N N . ARG A 1 102 ? 5.411 -4.643 5.927 1.00 91.31 102 ARG A N 1
ATOM 768 C CA . ARG A 1 102 ? 4.026 -4.698 5.446 1.00 91.31 102 ARG A CA 1
ATOM 769 C C . ARG A 1 102 ? 3.983 -4.792 3.928 1.00 91.31 102 ARG A C 1
ATOM 771 O O . ARG A 1 102 ? 3.215 -5.588 3.404 1.00 91.31 102 ARG A O 1
ATOM 778 N N . TYR A 1 103 ? 4.836 -4.058 3.218 1.00 92.31 103 TYR A N 1
ATOM 779 C CA . TYR A 1 103 ? 4.948 -4.171 1.767 1.00 92.31 1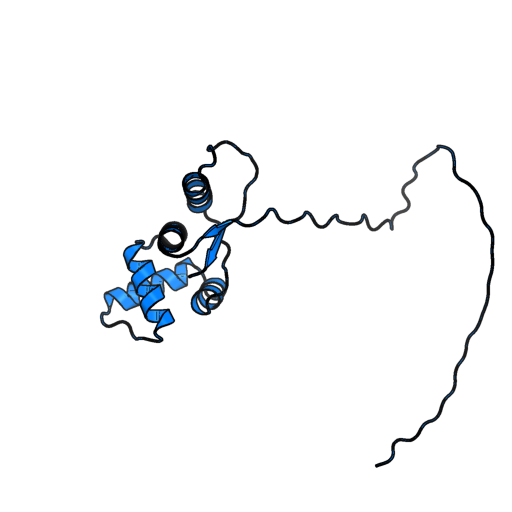03 TYR A CA 1
ATOM 780 C C . TYR A 1 103 ? 5.395 -5.570 1.328 1.00 92.31 103 TYR A C 1
ATOM 782 O O . TYR A 1 103 ? 4.810 -6.144 0.411 1.00 92.31 103 TYR A O 1
ATOM 790 N N . ASN A 1 104 ? 6.383 -6.163 2.000 1.00 92.00 104 ASN A N 1
ATOM 791 C CA . ASN A 1 104 ? 6.836 -7.526 1.715 1.00 92.00 104 ASN A CA 1
ATOM 792 C C . ASN A 1 104 ? 5.759 -8.577 2.015 1.00 92.00 104 ASN A C 1
ATOM 794 O O . ASN A 1 104 ? 5.613 -9.535 1.261 1.00 92.00 104 ASN A O 1
ATOM 798 N N . ALA A 1 105 ? 4.999 -8.411 3.099 1.00 90.94 105 ALA A N 1
ATOM 799 C CA . ALA A 1 105 ? 3.873 -9.288 3.406 1.00 90.94 105 ALA A CA 1
ATOM 800 C C . ALA A 1 105 ? 2.772 -9.167 2.337 1.00 90.94 105 ALA A C 1
ATOM 802 O O . ALA A 1 105 ? 2.379 -10.167 1.737 1.00 90.94 105 ALA A O 1
ATOM 803 N N . TRP A 1 106 ? 2.347 -7.939 2.042 1.00 91.88 106 TRP A N 1
ATOM 804 C CA . TRP A 1 106 ? 1.324 -7.639 1.043 1.00 91.88 106 TRP A CA 1
ATOM 805 C C . TRP A 1 106 ? 1.706 -8.141 -0.353 1.00 91.88 106 TRP A C 1
ATOM 807 O O . TRP A 1 106 ? 0.935 -8.856 -0.979 1.00 91.88 106 TRP A O 1
ATOM 817 N N . SER A 1 107 ? 2.924 -7.856 -0.822 1.00 90.31 107 SER A N 1
ATOM 818 C CA . SER A 1 107 ? 3.397 -8.275 -2.153 1.00 90.31 107 SER A CA 1
ATOM 819 C C . SER A 1 107 ? 3.470 -9.794 -2.340 1.00 90.31 107 SER A C 1
ATOM 821 O O . SER A 1 107 ? 3.444 -10.270 -3.472 1.00 90.31 107 SER A O 1
ATOM 823 N N . ARG A 1 108 ? 3.524 -10.565 -1.247 1.00 89.44 108 ARG A N 1
ATOM 824 C CA . ARG A 1 108 ? 3.461 -12.037 -1.254 1.00 89.44 108 ARG A CA 1
ATOM 825 C C . ARG A 1 108 ? 2.039 -12.589 -1.120 1.00 89.44 108 ARG A C 1
ATOM 827 O O . ARG A 1 108 ? 1.871 -13.800 -1.015 1.00 89.44 108 ARG A O 1
ATOM 834 N N . GLY A 1 109 ? 1.025 -11.727 -1.104 1.00 85.75 109 GLY A N 1
ATOM 835 C CA . GLY A 1 109 ? -0.369 -12.122 -0.915 1.00 85.75 109 GLY A CA 1
ATOM 836 C C . GLY A 1 109 ? -0.724 -12.453 0.533 1.00 85.75 109 GLY A C 1
ATOM 837 O O . GLY A 1 109 ? -1.687 -13.178 0.775 1.00 85.75 109 GLY A O 1
ATOM 838 N N . HIS A 1 110 ? 0.053 -11.969 1.508 1.00 86.38 110 HIS A N 1
ATOM 839 C CA . HIS A 1 110 ? -0.331 -12.068 2.911 1.00 86.38 110 HIS A CA 1
ATOM 840 C C . HIS A 1 110 ? -1.217 -10.893 3.308 1.00 86.38 110 HIS A C 1
ATOM 842 O O . HIS A 1 110 ? -1.020 -9.755 2.877 1.00 86.38 110 HIS A O 1
ATOM 848 N N . SER A 1 111 ? -2.169 -11.171 4.197 1.00 83.56 111 SER A N 1
ATOM 849 C CA . SER A 1 111 ? -3.032 -10.139 4.754 1.00 83.56 111 SER A CA 1
ATOM 850 C C . SER A 1 111 ? -2.223 -9.153 5.585 1.00 83.56 111 SER A C 1
ATOM 852 O O . SER A 1 111 ? -1.434 -9.543 6.449 1.00 83.56 111 SER A O 1
ATOM 854 N N . ILE A 1 112 ? -2.461 -7.868 5.351 1.00 85.38 112 ILE A N 1
ATOM 855 C CA . ILE A 1 112 ? -1.843 -6.789 6.117 1.00 85.38 112 ILE A CA 1
ATOM 856 C C . ILE A 1 112 ? -2.899 -5.999 6.868 1.00 85.38 112 ILE A C 1
ATOM 858 O O . ILE A 1 112 ? -3.947 -5.671 6.321 1.00 85.38 112 ILE A O 1
ATOM 862 N N . GLN A 1 113 ? -2.610 -5.678 8.127 1.00 85.56 113 GLN A N 1
ATOM 863 C CA . GLN A 1 113 ? -3.433 -4.763 8.911 1.00 85.56 113 GLN A CA 1
ATOM 864 C C . GLN A 1 113 ? -3.173 -3.325 8.463 1.00 85.56 113 GLN A C 1
ATOM 866 O O . GLN A 1 113 ? -2.017 -2.946 8.258 1.00 85.56 113 GLN A O 1
ATOM 871 N N . LEU A 1 114 ? -4.237 -2.541 8.323 1.00 83.00 114 LEU A N 1
ATOM 872 C CA . LEU A 1 114 ? -4.212 -1.099 8.093 1.00 83.00 114 LEU A CA 1
ATOM 873 C C . LEU A 1 114 ? -4.651 -0.365 9.361 1.00 83.00 114 LEU A C 1
ATOM 875 O O . LEU A 1 114 ? -5.492 -0.870 10.109 1.00 83.00 114 LEU A O 1
ATOM 879 N N . TYR A 1 115 ? -4.058 0.803 9.616 1.00 78.38 115 TYR A N 1
ATOM 880 C CA . TYR A 1 115 ? -4.162 1.459 10.925 1.00 78.38 115 TYR A CA 1
ATOM 881 C C . TYR A 1 115 ? -4.589 2.927 10.864 1.00 78.38 115 TYR A C 1
ATOM 883 O O . TYR A 1 115 ? -4.893 3.499 11.910 1.00 78.38 115 TYR A O 1
ATOM 891 N N . SER A 1 116 ? -4.628 3.547 9.683 1.00 79.44 116 SER A N 1
ATOM 892 C CA . SER A 1 116 ? -5.040 4.942 9.552 1.00 79.44 116 SER A CA 1
ATOM 893 C C . SER A 1 116 ? -6.491 5.143 10.024 1.00 79.44 116 SER A C 1
ATOM 895 O O . SER A 1 116 ? -7.372 4.364 9.645 1.00 79.44 116 SER A O 1
ATOM 897 N N . PRO A 1 117 ? -6.785 6.209 10.796 1.00 79.81 117 PRO A N 1
ATOM 898 C CA . PRO A 1 117 ? -8.153 6.553 11.184 1.00 79.81 117 PRO A CA 1
ATOM 899 C C . PRO A 1 117 ? -9.101 6.664 9.983 1.00 79.81 117 PRO A C 1
ATOM 901 O O . PRO A 1 117 ? -10.200 6.116 10.013 1.00 79.81 117 PRO A O 1
ATOM 904 N N . ALA A 1 118 ? -8.636 7.269 8.884 1.00 83.38 118 ALA A N 1
ATOM 905 C CA . ALA A 1 118 ? -9.415 7.405 7.654 1.00 83.38 118 ALA A CA 1
ATOM 906 C C . ALA A 1 118 ? -9.752 6.044 7.020 1.00 83.38 118 ALA A C 1
ATOM 908 O O . ALA A 1 118 ? -10.829 5.866 6.458 1.00 83.38 118 ALA A O 1
ATOM 909 N N . VAL A 1 119 ? -8.854 5.062 7.144 1.00 86.56 119 VAL A N 1
ATOM 910 C CA . VAL A 1 119 ? -9.087 3.697 6.654 1.00 86.56 119 VAL A CA 1
ATOM 911 C C . VAL A 1 119 ? -10.133 2.985 7.500 1.00 86.56 119 VAL A C 1
ATOM 913 O O . VAL A 1 119 ? -10.984 2.291 6.954 1.00 86.56 119 VAL A O 1
ATOM 916 N N . ILE A 1 120 ? -10.100 3.165 8.821 1.00 83.50 120 ILE A N 1
ATOM 917 C CA . ILE A 1 120 ? -11.084 2.572 9.734 1.00 83.50 120 ILE A CA 1
ATOM 918 C C . ILE A 1 120 ? -12.478 3.154 9.460 1.00 83.50 120 ILE A C 1
ATOM 920 O O . ILE A 1 120 ? -13.452 2.408 9.360 1.00 83.50 120 ILE A O 1
ATOM 924 N N . GLU A 1 121 ? -12.583 4.472 9.287 1.00 83.12 121 GLU A N 1
ATOM 925 C CA . GLU A 1 121 ? -13.842 5.142 8.942 1.00 83.12 121 GLU A CA 1
ATOM 926 C C . GLU A 1 121 ? -14.395 4.685 7.589 1.00 83.12 121 GLU A C 1
ATOM 928 O O . GLU A 1 121 ? -15.575 4.337 7.485 1.00 83.12 121 GLU A O 1
ATOM 933 N N . GLU A 1 122 ? -13.548 4.639 6.558 1.00 84.62 122 GLU A N 1
ATOM 934 C CA . GLU A 1 122 ? -13.940 4.163 5.232 1.00 84.62 122 GLU A CA 1
ATOM 935 C C . GLU A 1 122 ? -14.377 2.698 5.271 1.00 84.62 122 GLU A C 1
ATOM 937 O O . GLU A 1 122 ? -15.428 2.343 4.741 1.00 84.62 122 GLU A O 1
ATOM 942 N N . ALA A 1 123 ? -13.610 1.839 5.941 1.00 84.38 123 ALA A N 1
ATOM 943 C CA . ALA A 1 123 ? -13.940 0.430 6.076 1.00 84.38 123 ALA A CA 1
ATOM 944 C C . ALA A 1 123 ? -15.279 0.224 6.792 1.00 84.38 123 ALA A C 1
ATOM 946 O O . ALA A 1 123 ? -16.066 -0.629 6.378 1.00 84.38 123 ALA A O 1
ATOM 947 N N . ASN A 1 124 ? -15.573 1.018 7.825 1.00 82.75 124 ASN A N 1
ATOM 948 C CA . ASN A 1 124 ? -16.868 0.997 8.505 1.00 82.75 124 ASN A CA 1
ATOM 949 C C . ASN A 1 124 ? -18.005 1.442 7.574 1.00 82.75 124 ASN A C 1
ATOM 951 O O . ASN A 1 124 ? -19.061 0.803 7.552 1.00 82.75 124 ASN A O 1
ATOM 955 N N . ARG A 1 125 ? -17.774 2.463 6.740 1.00 83.81 125 ARG A N 1
ATOM 956 C CA . ARG A 1 125 ? -18.737 2.896 5.718 1.00 83.81 125 ARG A CA 1
ATOM 957 C C . ARG A 1 125 ? -19.000 1.798 4.688 1.00 83.81 125 ARG A C 1
ATOM 959 O O . ARG A 1 125 ? -20.154 1.459 4.440 1.00 83.81 125 ARG A O 1
ATOM 966 N N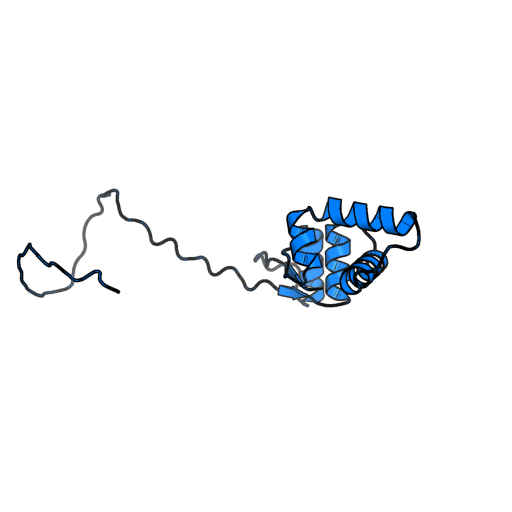 . MET A 1 126 ? -17.947 1.184 4.147 1.00 83.81 126 MET A N 1
ATOM 967 C CA . MET A 1 126 ? -18.037 0.041 3.227 1.00 83.81 126 MET A CA 1
ATOM 968 C C . MET A 1 126 ? -18.691 -1.181 3.875 1.00 83.81 126 MET A C 1
ATOM 970 O O . MET A 1 126 ? -19.291 -2.010 3.194 1.00 83.8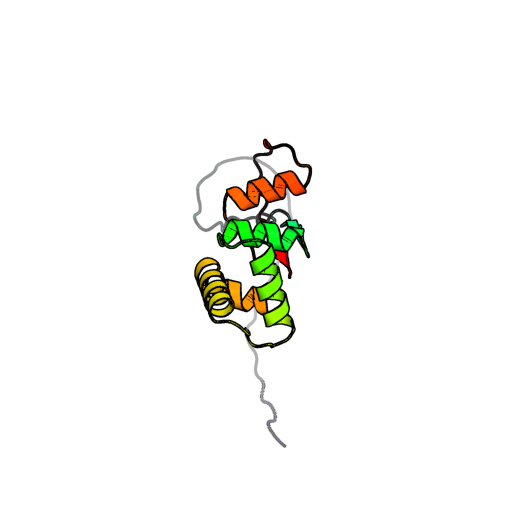1 126 MET A O 1
ATOM 974 N N . ALA A 1 127 ? -18.572 -1.311 5.196 1.00 79.38 127 ALA A N 1
ATOM 975 C CA . ALA A 1 127 ? -19.207 -2.364 5.966 1.00 79.38 127 ALA A CA 1
ATOM 976 C C . ALA A 1 127 ? -20.707 -2.175 6.187 1.00 79.38 127 ALA A C 1
ATOM 978 O O . ALA A 1 127 ? -21.328 -3.095 6.716 1.00 79.38 127 ALA A O 1
ATOM 979 N N . GLY A 1 128 ? -21.271 -1.023 5.819 1.00 72.44 128 GLY A N 1
ATOM 980 C CA . GLY A 1 128 ? -22.644 -0.670 6.164 1.00 72.44 128 GLY A CA 1
ATOM 981 C C . GLY A 1 128 ? -22.844 -0.442 7.666 1.00 72.44 128 GLY A C 1
ATOM 982 O O . GLY A 1 128 ? -23.972 -0.541 8.145 1.00 72.44 128 GLY A O 1
ATOM 983 N N . ARG A 1 129 ? -21.773 -0.168 8.431 1.00 59.72 129 ARG A N 1
ATOM 984 C CA . ARG A 1 129 ? -21.849 0.078 9.879 1.00 59.72 129 ARG A CA 1
ATOM 985 C C . ARG A 1 129 ? -22.013 1.577 10.137 1.00 59.72 129 ARG A C 1
ATOM 987 O O . ARG A 1 129 ? -21.262 2.386 9.597 1.00 59.72 129 ARG A O 1
ATOM 994 N N . ALA A 1 130 ? -22.992 1.943 10.965 1.00 49.00 130 ALA A N 1
ATOM 995 C CA . ALA A 1 130 ? -23.196 3.327 11.392 1.00 49.00 130 ALA A CA 1
ATOM 996 C C . ALA A 1 130 ? -21.948 3.868 12.136 1.00 49.00 130 ALA A C 1
ATOM 998 O O . ALA A 1 130 ? -21.307 3.099 12.859 1.00 49.00 130 ALA A O 1
ATOM 999 N N . PRO A 1 131 ? -21.597 5.162 11.987 1.00 50.03 131 PRO A N 1
ATOM 1000 C CA . PRO A 1 131 ? -20.334 5.766 12.449 1.00 50.03 131 PRO A CA 1
ATOM 1001 C C . PRO A 1 131 ? -20.136 5.873 13.982 1.00 50.03 131 PRO A C 1
ATOM 1003 O O . PRO A 1 131 ? -19.360 6.699 14.449 1.00 50.03 131 PRO A O 1
ATOM 1006 N N . ASN A 1 132 ? -20.805 5.057 14.797 1.00 40.78 132 ASN A N 1
ATOM 1007 C CA . ASN A 1 132 ? -20.927 5.276 16.241 1.00 40.78 132 ASN A CA 1
ATOM 1008 C C . ASN A 1 132 ? -20.792 4.007 17.107 1.00 40.78 132 ASN A C 1
ATOM 1010 O O . ASN A 1 132 ? -21.112 4.029 18.293 1.00 40.78 132 ASN A O 1
ATOM 1014 N N . SER A 1 133 ? -20.248 2.908 16.577 1.00 43.34 133 SER A N 1
ATOM 1015 C CA . SER A 1 133 ? -19.842 1.767 17.410 1.00 43.34 133 SER A CA 1
ATOM 1016 C C . SER A 1 133 ? -18.388 1.917 17.867 1.00 43.34 133 SER A C 1
ATOM 1018 O O . SER A 1 133 ? -17.465 1.733 17.078 1.00 43.34 133 SER A O 1
ATOM 1020 N N . SER A 1 134 ? -18.188 2.190 19.155 1.00 43.69 134 SER A N 1
ATOM 1021 C CA . SER A 1 134 ? -16.916 2.348 19.889 1.00 43.69 134 SER A CA 1
ATOM 1022 C C . SER A 1 134 ? -15.999 1.108 19.925 1.00 43.69 134 SER A C 1
ATOM 1024 O O . SER A 1 134 ? -15.087 1.018 20.744 1.00 43.69 134 SER A O 1
ATOM 1026 N N . THR A 1 135 ? -16.206 0.140 19.032 1.00 51.38 135 THR A N 1
ATOM 1027 C CA . THR A 1 135 ? -15.316 -1.008 18.836 1.00 51.38 135 THR A CA 1
ATOM 1028 C C . THR A 1 135 ? -14.459 -0.736 17.605 1.00 51.38 135 THR A C 1
ATOM 1030 O O . THR A 1 135 ? -14.934 -0.859 16.479 1.00 51.38 135 THR A O 1
ATOM 1033 N N . LEU A 1 136 ? -13.203 -0.335 17.819 1.00 52.84 136 LEU A N 1
ATOM 1034 C CA . LEU A 1 136 ? -12.211 -0.186 16.752 1.00 52.84 136 LEU A CA 1
ATOM 1035 C C . LEU A 1 136 ? -11.886 -1.573 16.176 1.00 52.84 136 LEU A C 1
ATOM 1037 O O . LEU A 1 136 ? -11.004 -2.282 16.660 1.00 52.84 136 LEU A O 1
ATOM 1041 N N . GLU A 1 137 ? -12.645 -1.984 15.166 1.00 57.53 137 GLU A N 1
ATOM 1042 C CA . GLU A 1 137 ? -12.384 -3.197 14.399 1.00 57.53 137 GLU A CA 1
ATOM 1043 C C . GLU A 1 137 ? -11.187 -2.931 13.480 1.00 57.53 137 GLU A C 1
ATOM 1045 O O . GLU A 1 137 ? -11.188 -1.984 12.692 1.00 57.53 137 GLU A O 1
ATOM 1050 N N . ARG A 1 138 ? -10.117 -3.720 13.622 1.00 60.78 138 ARG A N 1
ATOM 1051 C CA . ARG A 1 138 ? -8.928 -3.555 12.779 1.00 60.78 138 ARG A CA 1
ATOM 1052 C C . ARG A 1 138 ? -9.216 -4.088 11.383 1.00 60.78 138 ARG A C 1
ATOM 1054 O O . ARG A 1 138 ? -9.811 -5.152 11.228 1.00 60.78 138 ARG A O 1
ATOM 1061 N N . VAL A 1 139 ? -8.759 -3.355 10.378 1.00 68.44 139 VAL A N 1
ATOM 1062 C CA . VAL A 1 139 ? -8.997 -3.676 8.972 1.00 68.44 139 VAL A CA 1
ATOM 1063 C C . VAL A 1 139 ? -7.799 -4.429 8.427 1.00 68.44 139 VAL A C 1
ATOM 1065 O O . VAL A 1 139 ? -6.669 -3.964 8.560 1.00 68.44 139 VAL A O 1
ATOM 1068 N N . ALA A 1 140 ? -8.044 -5.574 7.800 1.00 77.12 140 ALA A N 1
ATOM 1069 C CA . ALA A 1 140 ? -7.034 -6.312 7.065 1.00 77.12 140 ALA A CA 1
ATOM 1070 C C . ALA A 1 140 ? -7.350 -6.284 5.567 1.00 77.12 140 ALA A C 1
ATOM 1072 O O . ALA A 1 140 ? -8.506 -6.361 5.150 1.00 77.12 140 ALA A O 1
ATOM 1073 N N . VAL A 1 141 ? -6.317 -6.182 4.739 1.00 74.00 141 VAL A N 1
ATOM 1074 C CA . VAL A 1 141 ? -6.463 -6.169 3.284 1.00 74.00 141 VAL A CA 1
ATOM 1075 C C . VAL A 1 141 ? -5.670 -7.315 2.671 1.00 74.00 141 VAL A C 1
ATOM 1077 O O . VAL A 1 141 ? -4.516 -7.530 3.047 1.00 74.00 141 VAL A O 1
ATOM 1080 N N . ASN A 1 142 ? -6.299 -8.036 1.737 1.00 76.62 142 ASN A N 1
ATOM 1081 C CA . ASN A 1 142 ? -5.645 -9.034 0.898 1.00 76.6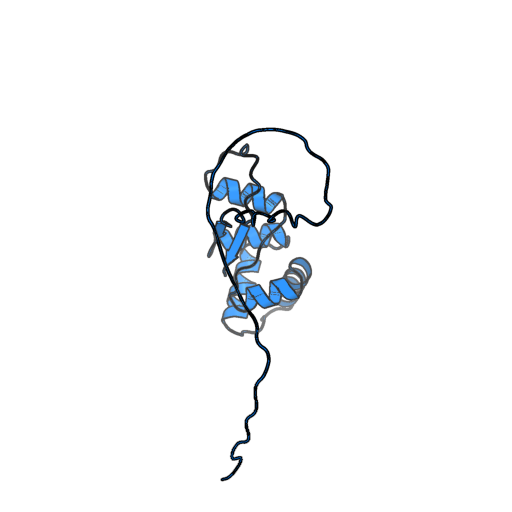2 142 ASN A CA 1
ATOM 1082 C C . ASN A 1 142 ? -5.677 -8.571 -0.571 1.00 76.62 142 ASN A C 1
ATOM 1084 O O . ASN A 1 142 ? -6.777 -8.251 -1.039 1.00 76.62 142 ASN A O 1
ATOM 1088 N N . PRO A 1 143 ? -4.528 -8.511 -1.268 1.00 60.41 143 PRO A N 1
ATOM 1089 C CA . PRO A 1 143 ? -4.501 -8.254 -2.706 1.00 60.41 143 PRO A CA 1
ATOM 1090 C C . PRO A 1 143 ? -5.209 -9.376 -3.480 1.00 60.41 143 PRO A C 1
ATOM 1092 O O . PRO A 1 143 ? -5.135 -10.552 -3.045 1.00 60.41 143 PRO A O 1
#

Secondary structure (DSSP, 8-state):
-------------------------------TT---------PPPPEEE-HHHHHHHHHHHH-S-HHHHHHHHHHHHTTPPPSSHHHHHHHHHHHHHH-HHHHHHHHTT--EEE--HHHHHHHHHHTT--TT----PPEEE--